Protein AF-T1G5V0-F1 (afdb_monomer)

Structure (mmCIF, N/CA/C/O backbone):
data_AF-T1G5V0-F1
#
_entry.id   AF-T1G5V0-F1
#
loop_
_atom_site.group_PDB
_atom_site.id
_atom_site.type_symbol
_atom_site.label_atom_id
_atom_site.label_alt_id
_atom_site.label_comp_id
_atom_site.label_asym_id
_atom_site.label_entity_id
_atom_site.label_seq_id
_atom_site.pdbx_PDB_ins_code
_atom_site.Cartn_x
_atom_site.Cartn_y
_atom_site.Cartn_z
_atom_site.occupancy
_atom_site.B_iso_or_equiv
_atom_site.auth_seq_id
_atom_site.auth_comp_id
_atom_site.auth_asym_id
_atom_site.auth_atom_id
_atom_site.pdbx_PDB_model_num
ATOM 1 N N . ILE A 1 1 ? 20.655 -19.944 -2.550 1.00 52.38 1 ILE A N 1
ATOM 2 C CA . ILE A 1 1 ? 20.496 -18.581 -1.971 1.00 52.38 1 ILE A CA 1
ATOM 3 C C . ILE A 1 1 ? 20.216 -17.506 -3.050 1.00 52.38 1 ILE A C 1
ATOM 5 O O . ILE A 1 1 ? 19.867 -16.391 -2.709 1.00 52.38 1 ILE A O 1
ATOM 9 N N . LEU A 1 2 ? 20.240 -17.827 -4.356 1.00 50.34 2 LEU A N 1
ATOM 10 C CA . LEU A 1 2 ? 19.884 -16.880 -5.434 1.00 50.34 2 LEU A CA 1
ATOM 11 C C . LEU A 1 2 ? 18.376 -16.793 -5.765 1.00 50.34 2 LEU A C 1
ATOM 13 O O . LEU A 1 2 ? 17.944 -15.788 -6.313 1.00 50.34 2 LEU A O 1
ATOM 17 N N . CYS A 1 3 ? 17.563 -17.796 -5.411 1.00 50.81 3 CYS A N 1
ATOM 18 C CA . CYS A 1 3 ? 16.149 -17.874 -5.827 1.00 50.81 3 CYS A CA 1
ATOM 19 C C . CYS A 1 3 ? 15.155 -17.060 -4.974 1.00 50.81 3 CYS A C 1
ATOM 21 O O . CYS A 1 3 ? 13.964 -17.076 -5.263 1.00 50.81 3 CYS A O 1
ATOM 23 N N . THR A 1 4 ? 15.611 -16.383 -3.917 1.00 56.03 4 THR A N 1
ATOM 24 C CA . THR A 1 4 ? 14.772 -15.520 -3.059 1.00 56.03 4 THR A CA 1
ATOM 25 C C . THR A 1 4 ? 15.049 -14.033 -3.263 1.00 56.03 4 THR A C 1
ATOM 27 O O . THR A 1 4 ? 14.345 -13.198 -2.700 1.00 56.03 4 THR A O 1
ATOM 30 N N . MET A 1 5 ? 16.069 -13.686 -4.055 1.00 58.66 5 MET A N 1
ATOM 31 C CA . MET A 1 5 ? 16.243 -12.321 -4.541 1.00 58.66 5 MET A CA 1
ATOM 32 C C . MET A 1 5 ? 15.094 -12.059 -5.518 1.00 58.66 5 MET A C 1
ATOM 34 O O . MET A 1 5 ? 14.944 -12.834 -6.466 1.00 58.66 5 MET A O 1
ATOM 38 N N . PRO A 1 6 ? 14.248 -11.038 -5.298 1.00 55.88 6 PRO A N 1
ATOM 39 C CA . PRO A 1 6 ? 13.141 -10.771 -6.199 1.00 55.88 6 PRO A CA 1
ATOM 40 C C . PRO A 1 6 ? 13.716 -10.567 -7.603 1.00 55.88 6 PRO A C 1
ATOM 42 O O . PRO A 1 6 ? 14.484 -9.640 -7.841 1.00 55.88 6 PRO A O 1
ATOM 45 N N . VAL A 1 7 ? 13.339 -11.450 -8.532 1.00 56.03 7 VAL A N 1
ATOM 46 C CA . VAL A 1 7 ? 13.791 -11.479 -9.940 1.00 56.03 7 VAL A CA 1
ATOM 47 C C . VAL A 1 7 ? 13.457 -10.175 -10.690 1.00 56.03 7 VAL A C 1
ATOM 49 O O . VAL A 1 7 ? 13.901 -9.949 -11.809 1.00 56.03 7 VAL A O 1
ATOM 52 N N . SER A 1 8 ? 12.708 -9.265 -10.070 1.00 58.06 8 SER A N 1
ATOM 53 C CA . SER A 1 8 ? 12.293 -7.996 -10.647 1.00 58.06 8 SER A CA 1
ATOM 54 C C . SER A 1 8 ? 12.717 -6.827 -9.761 1.00 58.06 8 SER A C 1
ATOM 56 O O . SER A 1 8 ? 11.959 -6.359 -8.916 1.00 58.06 8 SER A O 1
ATOM 58 N N . VAL A 1 9 ? 13.905 -6.279 -10.024 1.00 62.84 9 VAL A N 1
ATOM 59 C CA . VAL A 1 9 ? 14.311 -4.945 -9.536 1.00 62.84 9 VAL A CA 1
ATOM 60 C C . VAL A 1 9 ? 13.169 -3.935 -9.744 1.00 62.84 9 VAL A C 1
ATOM 62 O O . VAL A 1 9 ? 12.823 -3.196 -8.831 1.00 62.84 9 VAL A O 1
ATOM 65 N N . ALA A 1 10 ? 12.459 -4.034 -10.872 1.00 71.44 10 ALA A N 1
ATOM 66 C CA . ALA A 1 10 ? 11.295 -3.215 -11.201 1.00 71.44 10 ALA A CA 1
ATOM 67 C C . ALA A 1 10 ? 10.112 -3.300 -10.207 1.00 71.44 10 ALA A C 1
ATOM 69 O O . ALA A 1 10 ? 9.416 -2.302 -10.006 1.00 71.44 10 ALA A O 1
ATOM 70 N N . THR A 1 11 ? 9.834 -4.452 -9.579 1.00 73.69 11 THR A N 1
ATOM 71 C CA . THR A 1 11 ? 8.732 -4.553 -8.594 1.00 73.69 11 THR A CA 1
ATOM 72 C C . THR A 1 11 ? 9.136 -3.969 -7.244 1.00 73.69 11 THR A C 1
ATOM 74 O O . THR A 1 11 ? 8.341 -3.261 -6.616 1.00 73.69 11 THR A O 1
ATOM 77 N N . ALA A 1 12 ? 10.385 -4.187 -6.828 1.00 76.62 12 ALA A N 1
ATOM 78 C CA . ALA A 1 12 ? 10.949 -3.549 -5.646 1.00 76.62 12 ALA A CA 1
ATOM 79 C C . ALA A 1 12 ? 11.015 -2.022 -5.830 1.00 76.62 12 ALA A C 1
ATOM 81 O O . ALA A 1 12 ? 10.519 -1.278 -4.986 1.00 76.62 12 ALA A O 1
ATOM 82 N N . GLU A 1 13 ? 11.513 -1.540 -6.970 1.00 82.56 13 GLU A N 1
ATOM 83 C CA . GLU A 1 13 ? 11.546 -0.116 -7.329 1.00 82.56 13 GLU A CA 1
ATOM 84 C C . GLU A 1 13 ? 10.152 0.514 -7.344 1.00 82.56 13 GLU A C 1
ATOM 86 O O . GLU A 1 13 ? 9.957 1.599 -6.793 1.00 82.56 13 GLU A O 1
ATOM 91 N N . ARG A 1 14 ? 9.151 -0.175 -7.911 1.00 83.31 14 ARG A N 1
ATOM 92 C CA . ARG A 1 14 ? 7.749 0.267 -7.868 1.00 83.31 14 ARG A CA 1
ATOM 93 C C . ARG A 1 14 ? 7.258 0.406 -6.426 1.00 83.31 14 ARG A C 1
ATOM 95 O O . ARG A 1 14 ? 6.631 1.413 -6.087 1.00 83.31 14 ARG A O 1
ATOM 102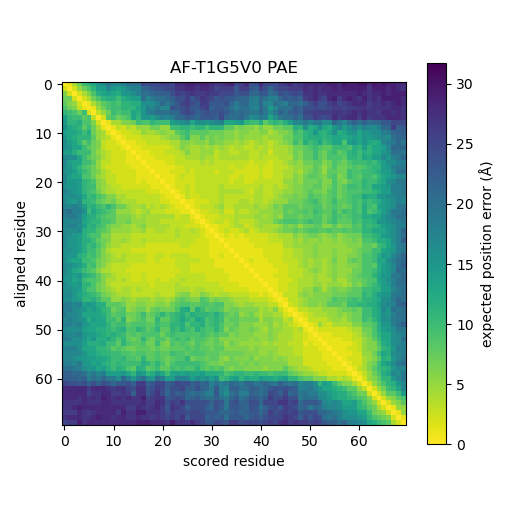 N N . SER A 1 15 ? 7.574 -0.559 -5.568 1.00 83.50 15 SER A N 1
ATOM 103 C CA . SER A 1 15 ? 7.192 -0.545 -4.150 1.00 83.50 15 SER A CA 1
ATOM 104 C C . SER A 1 15 ? 7.862 0.600 -3.379 1.00 83.50 15 SER A C 1
ATOM 106 O O . SER A 1 15 ? 7.199 1.338 -2.651 1.00 83.50 15 SER A O 1
ATOM 108 N N . PHE A 1 16 ? 9.155 0.843 -3.595 1.00 84.00 16 PHE A N 1
ATOM 109 C CA . PHE A 1 16 ? 9.868 1.953 -2.952 1.00 84.00 16 PHE A CA 1
ATOM 110 C C . PHE A 1 16 ? 9.442 3.326 -3.487 1.00 84.00 16 PHE A C 1
ATOM 112 O O . PHE A 1 16 ? 9.291 4.276 -2.715 1.00 84.00 16 PHE A O 1
ATOM 119 N N . SER A 1 17 ? 9.188 3.441 -4.792 1.00 88.19 17 SER A N 1
ATOM 120 C CA . SER A 1 17 ? 8.686 4.668 -5.418 1.00 88.19 17 SER A CA 1
ATOM 121 C C . SER A 1 17 ? 7.294 5.038 -4.894 1.00 88.19 17 SER A C 1
ATOM 123 O O . SER A 1 17 ? 7.040 6.192 -4.538 1.00 88.19 17 SER A O 1
ATOM 125 N N . THR A 1 18 ? 6.398 4.055 -4.767 1.00 88.56 18 THR A N 1
ATOM 126 C CA . THR A 1 18 ? 5.056 4.260 -4.196 1.00 88.56 18 THR A CA 1
ATOM 127 C C . THR A 1 18 ? 5.110 4.604 -2.707 1.00 88.56 18 THR A C 1
ATOM 129 O O . THR A 1 18 ? 4.443 5.554 -2.291 1.00 88.56 18 THR A O 1
ATOM 132 N N . LEU A 1 19 ? 5.953 3.931 -1.916 1.00 89.56 19 LEU A N 1
ATOM 133 C CA . LEU A 1 19 ? 6.189 4.268 -0.508 1.00 89.56 19 LEU A CA 1
ATOM 134 C C . LEU A 1 19 ? 6.691 5.710 -0.342 1.00 89.56 19 LEU A C 1
ATOM 136 O O . LEU A 1 19 ? 6.152 6.454 0.477 1.00 89.56 19 LEU A O 1
ATOM 140 N N . ARG A 1 20 ? 7.667 6.138 -1.153 1.00 88.94 20 ARG A N 1
ATOM 141 C CA . ARG A 1 20 ? 8.206 7.508 -1.124 1.00 88.94 20 ARG A CA 1
ATOM 142 C C . ARG A 1 20 ? 7.142 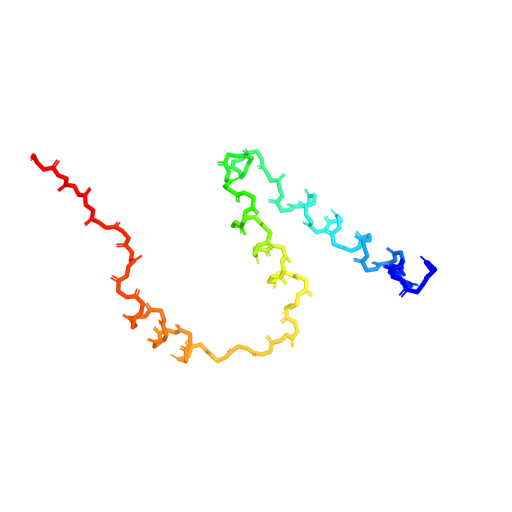8.564 -1.43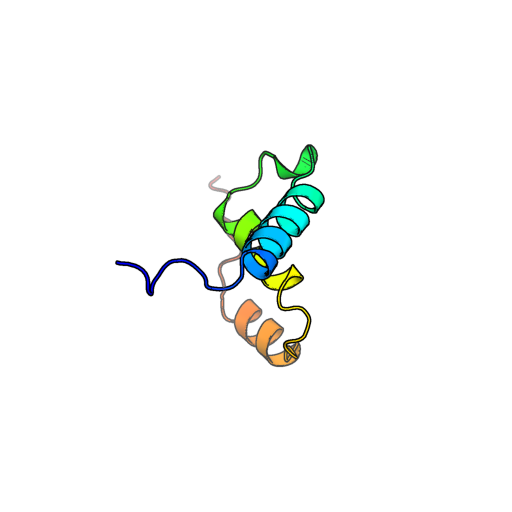2 1.00 88.94 20 ARG A C 1
ATOM 144 O O . ARG A 1 20 ? 7.161 9.629 -0.827 1.00 88.94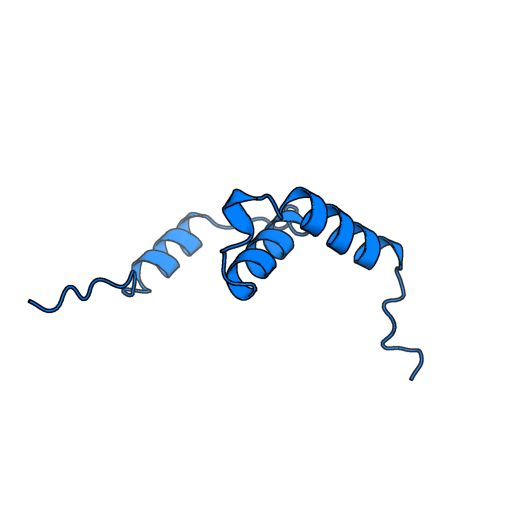 20 ARG A O 1
ATOM 151 N N . ARG A 1 21 ? 6.200 8.279 -2.338 1.00 89.62 21 ARG A N 1
ATOM 152 C CA . ARG A 1 21 ? 5.060 9.172 -2.626 1.00 89.62 21 ARG A CA 1
ATOM 153 C C . ARG A 1 21 ? 4.030 9.191 -1.493 1.00 89.62 21 ARG A C 1
ATOM 155 O O . ARG A 1 21 ? 3.409 10.220 -1.246 1.00 89.62 21 ARG A O 1
ATOM 162 N N . LEU A 1 22 ? 3.827 8.062 -0.813 1.00 89.06 22 LEU A N 1
ATOM 163 C CA . LEU A 1 22 ? 2.829 7.925 0.251 1.00 89.06 22 LEU A CA 1
ATOM 164 C C . LEU A 1 22 ? 3.300 8.457 1.611 1.00 89.06 22 LEU A C 1
ATOM 166 O O . LEU A 1 22 ? 2.458 8.937 2.380 1.00 89.06 22 LEU A O 1
ATOM 170 N N . LYS A 1 23 ? 4.605 8.388 1.905 1.00 89.38 23 LYS A N 1
ATOM 171 C CA . LYS A 1 23 ? 5.223 8.842 3.159 1.00 89.38 23 LYS A CA 1
ATOM 172 C C . LYS A 1 23 ? 5.386 10.366 3.164 1.00 89.38 23 LYS A C 1
ATOM 174 O O . LYS A 1 23 ? 6.444 10.908 2.866 1.00 89.38 23 LYS A O 1
ATOM 179 N N . THR A 1 24 ? 4.301 11.058 3.496 1.00 89.88 24 THR A N 1
ATOM 180 C CA . THR A 1 24 ? 4.270 12.516 3.684 1.00 89.88 24 THR A CA 1
ATOM 181 C C . THR A 1 24 ? 4.556 12.900 5.136 1.00 89.88 24 THR A C 1
ATOM 183 O O . THR A 1 24 ? 4.383 12.081 6.035 1.00 89.88 24 THR A O 1
ATOM 186 N N . TRP A 1 25 ? 4.917 14.165 5.388 1.00 87.12 25 TRP A N 1
ATOM 187 C CA . TRP A 1 25 ? 5.213 14.687 6.734 1.00 87.12 25 TRP A CA 1
ATOM 188 C C . TRP A 1 25 ? 4.142 14.338 7.780 1.00 87.12 25 TRP A C 1
ATOM 190 O O . TRP A 1 25 ? 4.444 13.843 8.862 1.00 87.12 25 TRP A O 1
ATOM 200 N N . MET A 1 26 ? 2.868 14.514 7.425 1.00 84.62 26 MET A N 1
ATOM 201 C CA . MET A 1 26 ? 1.735 14.193 8.300 1.00 84.62 26 MET A CA 1
ATOM 202 C C . MET A 1 26 ? 1.610 12.686 8.592 1.00 84.62 26 MET A C 1
ATOM 204 O O . MET A 1 26 ? 1.104 12.292 9.640 1.00 84.62 26 MET A O 1
ATOM 208 N N . ARG A 1 27 ? 2.083 11.830 7.681 1.00 85.56 27 ARG A N 1
ATOM 209 C CA . ARG A 1 27 ? 2.062 10.366 7.810 1.00 85.56 27 ARG A CA 1
ATOM 210 C C . ARG A 1 27 ? 3.342 9.801 8.425 1.00 85.56 27 ARG A C 1
ATOM 212 O O . ARG A 1 27 ? 3.357 8.622 8.755 1.00 85.56 27 ARG A O 1
ATOM 219 N N . SER A 1 28 ? 4.371 10.617 8.655 1.00 84.44 28 SER A N 1
ATOM 220 C CA . SER A 1 28 ? 5.620 10.187 9.298 1.00 84.44 28 SER A CA 1
ATOM 221 C C . SER A 1 28 ? 5.433 9.705 10.740 1.00 84.44 28 SER A C 1
ATOM 223 O O . SER A 1 28 ? 6.252 8.933 11.221 1.00 84.44 28 SER A O 1
ATOM 225 N N . LYS A 1 29 ? 4.359 10.128 11.426 1.00 88.31 29 LYS A N 1
ATOM 226 C CA . LYS A 1 29 ? 3.988 9.639 12.770 1.00 88.31 29 LYS A CA 1
ATOM 227 C C . LYS A 1 29 ? 3.069 8.406 12.758 1.00 88.31 29 LYS A C 1
ATOM 229 O O . LYS A 1 29 ? 2.647 7.953 13.817 1.00 88.31 29 LYS A O 1
ATOM 234 N N . MET A 1 30 ? 2.685 7.898 11.588 1.00 89.88 30 MET A N 1
ATOM 235 C CA . MET A 1 30 ? 1.804 6.734 11.480 1.00 89.88 30 MET A CA 1
ATOM 236 C C . MET A 1 30 ? 2.575 5.440 11.770 1.00 89.88 30 MET A C 1
ATOM 238 O O . MET A 1 30 ? 3.736 5.322 11.397 1.00 89.88 30 MET A O 1
ATOM 242 N N . ASN A 1 31 ? 1.909 4.448 12.370 1.00 90.56 31 ASN A N 1
ATOM 243 C C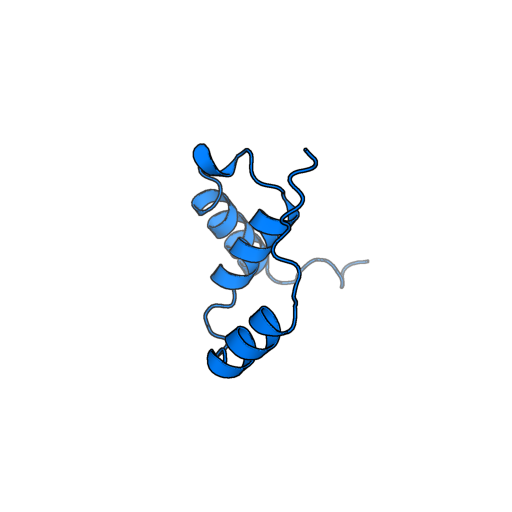A . ASN A 1 31 ? 2.490 3.115 12.539 1.00 90.56 31 ASN A CA 1
ATOM 244 C C . ASN A 1 31 ? 2.877 2.504 11.187 1.00 90.56 31 ASN A C 1
ATOM 246 O O . ASN A 1 31 ? 2.082 2.524 10.240 1.00 90.56 31 ASN A O 1
ATOM 250 N N . GLU A 1 32 ? 4.058 1.891 11.139 1.00 88.62 32 GLU A N 1
ATOM 251 C CA . GLU A 1 32 ? 4.600 1.255 9.934 1.00 88.62 32 GLU A CA 1
ATOM 252 C C . GLU A 1 32 ? 3.680 0.141 9.401 1.00 88.62 32 GLU A C 1
ATOM 254 O O . GLU A 1 32 ? 3.512 0.027 8.191 1.00 88.62 32 GLU A O 1
ATOM 259 N N . GLU A 1 33 ? 2.970 -0.601 10.262 1.00 89.31 33 GLU A N 1
ATOM 260 C CA . GLU A 1 33 ? 1.963 -1.592 9.833 1.00 89.31 33 GLU A CA 1
ATOM 261 C C . GLU A 1 33 ? 0.854 -0.967 8.972 1.00 89.31 33 GLU A C 1
ATOM 263 O O . GLU A 1 33 ? 0.469 -1.492 7.926 1.00 89.31 33 GLU A O 1
ATOM 268 N N . ARG A 1 34 ? 0.352 0.201 9.391 1.00 89.19 34 ARG A N 1
ATOM 269 C CA . ARG A 1 34 ? -0.714 0.912 8.680 1.00 89.19 34 ARG A CA 1
ATOM 270 C C . ARG A 1 34 ? -0.188 1.547 7.395 1.00 89.19 34 ARG A C 1
ATOM 272 O O . ARG A 1 34 ? -0.887 1.525 6.384 1.00 89.19 34 ARG A O 1
ATOM 279 N N . LEU A 1 35 ? 1.030 2.091 7.421 1.00 90.62 35 LEU A N 1
ATOM 280 C CA . LEU A 1 35 ? 1.685 2.640 6.234 1.00 90.62 35 LEU A CA 1
ATOM 281 C C . LEU A 1 35 ? 1.935 1.547 5.186 1.00 90.62 35 LEU A C 1
ATOM 283 O O . LEU A 1 35 ? 1.613 1.737 4.015 1.00 90.62 35 LEU A O 1
ATOM 287 N N . THR A 1 36 ? 2.421 0.385 5.617 1.00 89.69 36 THR A N 1
ATOM 288 C CA . THR A 1 36 ? 2.674 -0.774 4.753 1.00 89.69 36 THR A CA 1
ATOM 289 C C . THR A 1 36 ? 1.380 -1.291 4.129 1.00 89.69 36 THR A C 1
ATOM 291 O O . THR A 1 36 ? 1.334 -1.507 2.921 1.00 89.69 36 THR A O 1
ATOM 294 N N . GLY A 1 37 ? 0.292 -1.394 4.902 1.00 89.50 37 GLY A N 1
ATOM 295 C CA . GLY A 1 37 ? -1.022 -1.759 4.362 1.00 89.50 37 GLY A CA 1
ATOM 296 C C . GLY A 1 37 ? -1.528 -0.790 3.283 1.00 89.50 37 GLY A C 1
ATOM 297 O O . GLY A 1 37 ? -2.060 -1.225 2.265 1.00 89.50 37 GLY A O 1
ATOM 298 N N . LEU A 1 38 ? -1.318 0.522 3.456 1.00 88.88 38 LEU A N 1
ATOM 299 C CA . LEU A 1 38 ? -1.671 1.529 2.443 1.00 88.88 38 LEU A CA 1
ATOM 300 C C . LEU A 1 38 ? -0.844 1.386 1.161 1.00 88.88 38 LEU A C 1
ATOM 302 O O . LEU A 1 38 ? -1.380 1.544 0.065 1.00 88.88 38 LEU A O 1
ATOM 306 N N . VAL A 1 39 ? 0.452 1.102 1.293 1.00 90.19 39 VAL A N 1
ATOM 307 C CA 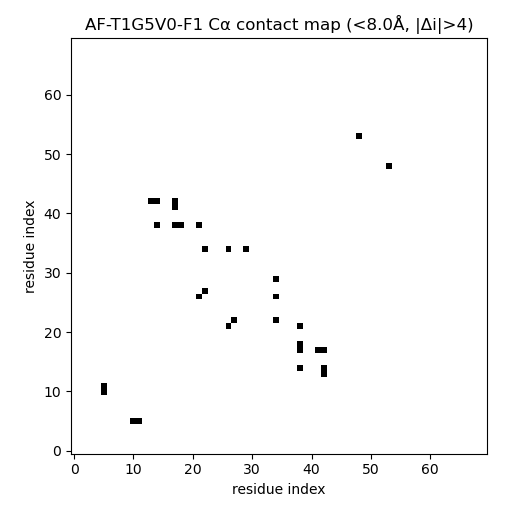. VAL A 1 39 ? 1.346 0.870 0.150 1.00 90.19 39 VAL A CA 1
ATOM 308 C C . VAL A 1 39 ? 0.908 -0.370 -0.620 1.00 90.19 39 VAL A C 1
ATOM 310 O O . VAL A 1 39 ? 0.775 -0.306 -1.839 1.00 90.19 39 VAL A O 1
ATOM 313 N N . LEU A 1 40 ? 0.594 -1.456 0.089 1.00 88.88 40 LEU A N 1
ATOM 314 C CA . LEU A 1 40 ? 0.128 -2.708 -0.500 1.00 88.88 40 LEU A CA 1
ATOM 315 C C . LEU A 1 40 ? -1.172 -2.514 -1.302 1.00 88.88 40 LEU A C 1
ATOM 317 O O . LEU A 1 40 ? -1.257 -2.942 -2.449 1.00 88.88 40 LEU A O 1
ATOM 321 N N . MET A 1 41 ? -2.148 -1.792 -0.738 1.00 87.19 41 MET A N 1
ATOM 322 C CA . MET A 1 41 ? -3.400 -1.453 -1.433 1.00 87.19 41 MET A CA 1
ATOM 323 C C . MET A 1 41 ? -3.185 -0.558 -2.662 1.00 87.19 41 MET A C 1
ATOM 325 O O . MET A 1 41 ? -3.958 -0.620 -3.611 1.00 87.19 41 MET A O 1
ATOM 329 N N . ASN A 1 42 ? -2.159 0.296 -2.654 1.00 87.50 42 ASN A N 1
ATOM 330 C CA . ASN A 1 42 ? -1.851 1.165 -3.791 1.00 87.50 42 ASN A CA 1
ATOM 331 C C . ASN A 1 42 ? -1.143 0.405 -4.927 1.00 87.50 42 ASN A C 1
ATOM 333 O O . ASN A 1 42 ? -1.362 0.704 -6.097 1.00 87.50 42 ASN A O 1
ATOM 337 N N . ILE A 1 43 ? -0.295 -0.571 -4.588 1.00 87.31 43 ILE A N 1
ATOM 338 C CA . ILE A 1 43 ? 0.395 -1.420 -5.569 1.00 87.31 43 ILE A CA 1
ATOM 339 C C . ILE A 1 43 ? -0.587 -2.389 -6.235 1.00 87.31 43 ILE A C 1
ATOM 341 O O . ILE A 1 43 ? -0.510 -2.565 -7.447 1.00 87.31 43 ILE A O 1
ATOM 345 N N . HIS A 1 44 ? -1.507 -2.970 -5.462 1.00 86.56 44 HIS A N 1
ATOM 346 C CA . HIS A 1 44 ? -2.482 -3.964 -5.923 1.00 86.56 44 HIS A CA 1
ATOM 347 C C . HIS A 1 44 ? -3.876 -3.371 -6.162 1.00 86.56 44 HIS A C 1
ATOM 349 O O . HIS A 1 44 ? -4.887 -3.902 -5.706 1.00 86.56 44 HIS A O 1
ATOM 355 N N . ARG A 1 45 ? -3.934 -2.224 -6.845 1.00 82.19 45 ARG A N 1
ATOM 356 C CA . ARG A 1 45 ? -5.201 -1.549 -7.179 1.00 82.19 45 ARG A CA 1
ATOM 357 C C . ARG A 1 45 ? -6.026 -2.307 -8.233 1.00 82.19 45 ARG A C 1
ATOM 359 O O . ARG A 1 45 ? -7.210 -2.041 -8.385 1.00 82.19 45 ARG A O 1
ATOM 366 N N . ASP A 1 46 ? -5.390 -3.211 -8.963 1.00 85.12 46 ASP A N 1
ATOM 367 C CA . ASP A 1 46 ? -5.961 -4.089 -9.985 1.00 85.12 46 ASP A CA 1
ATOM 368 C C . ASP A 1 46 ? -6.833 -5.220 -9.419 1.00 85.12 46 ASP A C 1
ATOM 370 O O . ASP A 1 46 ? -7.564 -5.860 -10.168 1.00 85.12 46 ASP A O 1
ATOM 374 N N . ILE A 1 47 ? -6.786 -5.455 -8.106 1.00 85.38 47 ILE A N 1
ATOM 375 C CA . ILE A 1 47 ? -7.627 -6.452 -7.448 1.00 85.38 47 ILE A CA 1
ATOM 376 C C . ILE A 1 47 ? -9.023 -5.861 -7.230 1.00 85.38 47 ILE A C 1
ATOM 378 O O . ILE A 1 47 ? -9.182 -4.875 -6.507 1.00 85.38 47 ILE A O 1
ATOM 382 N N . GLU A 1 48 ? -10.041 -6.482 -7.827 1.00 83.44 48 GLU A N 1
ATOM 383 C CA . GLU A 1 48 ? -11.439 -6.135 -7.571 1.00 83.44 48 GLU A CA 1
ATOM 384 C C . GLU A 1 48 ? -11.812 -6.478 -6.125 1.00 83.44 48 GLU A C 1
ATOM 386 O O . GLU A 1 48 ? -11.578 -7.585 -5.635 1.00 83.44 48 GLU A O 1
ATOM 391 N N . LEU A 1 49 ? -12.369 -5.496 -5.420 1.00 82.50 49 LEU A N 1
ATOM 392 C CA . LEU A 1 49 ? -12.776 -5.624 -4.028 1.00 82.50 49 LEU A CA 1
ATOM 393 C C . LEU A 1 49 ? -14.297 -5.567 -3.940 1.00 82.50 49 LEU A C 1
ATOM 395 O O . LEU A 1 49 ? -14.896 -4.569 -4.341 1.00 82.50 49 LEU A O 1
ATOM 399 N N . ASP A 1 50 ? -14.908 -6.596 -3.352 1.00 88.88 50 ASP A 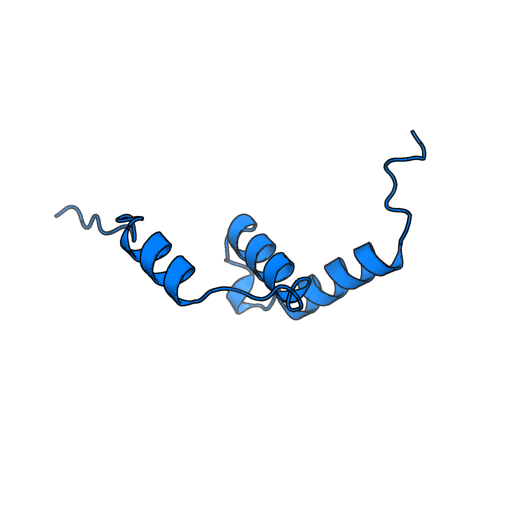N 1
ATOM 400 C CA . ASP A 1 50 ? -16.320 -6.546 -2.982 1.00 88.88 50 ASP A CA 1
ATOM 401 C C . ASP A 1 50 ? -16.499 -5.655 -1.744 1.00 88.88 50 ASP A C 1
ATOM 403 O O . ASP A 1 50 ? -16.073 -5.964 -0.625 1.00 88.88 50 ASP A O 1
ATOM 407 N N . ILE A 1 51 ? -17.104 -4.494 -1.975 1.00 84.75 51 ILE A N 1
ATOM 408 C CA . ILE A 1 51 ? -17.314 -3.462 -0.966 1.00 84.75 51 ILE A CA 1
ATOM 409 C C . ILE A 1 51 ? -18.315 -3.945 0.093 1.00 84.75 51 ILE A C 1
ATOM 411 O O . ILE A 1 51 ? -18.133 -3.632 1.272 1.00 84.75 51 ILE A O 1
ATOM 415 N N . GLU A 1 52 ? -19.325 -4.728 -0.292 1.00 87.75 52 GLU A N 1
ATOM 416 C CA . GLU A 1 52 ? -20.374 -5.203 0.617 1.00 87.75 52 GLU A CA 1
ATOM 417 C C . GLU A 1 52 ? -19.800 -6.203 1.627 1.00 87.75 52 GLU A C 1
ATOM 419 O O . GLU A 1 52 ? -20.023 -6.098 2.840 1.00 87.75 52 GLU A O 1
ATOM 424 N N . ASP A 1 53 ? -18.947 -7.106 1.147 1.00 87.19 53 ASP A N 1
ATOM 425 C CA . ASP A 1 53 ? -18.207 -8.041 1.990 1.00 87.19 53 ASP A CA 1
ATOM 426 C C . ASP A 1 53 ? -17.240 -7.322 2.935 1.00 87.19 53 ASP A C 1
ATOM 428 O O . ASP A 1 53 ? -17.118 -7.682 4.113 1.00 87.19 53 ASP A O 1
ATOM 432 N N . ILE A 1 54 ? -16.567 -6.266 2.467 1.00 85.19 54 ILE A N 1
ATOM 433 C CA . ILE A 1 54 ? -15.669 -5.465 3.308 1.00 85.19 54 ILE A CA 1
ATOM 4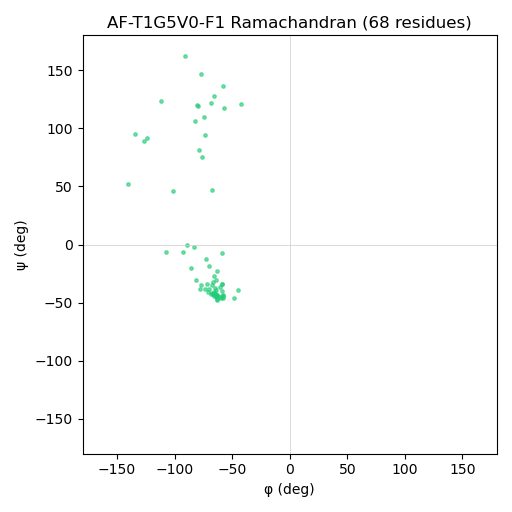34 C C . ILE A 1 54 ? -16.456 -4.737 4.397 1.00 85.19 54 ILE A C 1
ATOM 436 O O . ILE A 1 54 ? -16.030 -4.753 5.556 1.00 85.19 54 ILE A O 1
ATOM 440 N N . ILE A 1 55 ? -17.597 -4.128 4.063 1.00 85.62 55 ILE A N 1
ATOM 441 C CA . ILE A 1 55 ? -18.465 -3.438 5.025 1.00 85.62 55 ILE A CA 1
ATOM 442 C C . ILE A 1 55 ? -19.001 -4.431 6.055 1.00 85.62 55 ILE A C 1
ATOM 444 O O . ILE A 1 55 ? -18.874 -4.193 7.259 1.00 85.62 55 ILE A O 1
ATOM 448 N N . THR A 1 56 ? -19.515 -5.575 5.606 1.00 88.12 56 THR A N 1
ATOM 449 C CA . THR A 1 56 ? -20.037 -6.633 6.476 1.00 88.12 56 THR A CA 1
ATOM 450 C C . THR A 1 56 ? -18.949 -7.172 7.404 1.00 88.12 56 THR A C 1
ATOM 452 O O . THR A 1 56 ? -19.147 -7.293 8.618 1.00 88.12 56 THR A O 1
ATOM 455 N N . ARG A 1 57 ? -17.751 -7.442 6.875 1.00 86.50 57 ARG A N 1
ATOM 456 C CA . ARG A 1 57 ? -16.595 -7.896 7.660 1.00 86.50 57 ARG A CA 1
ATOM 457 C C . ARG A 1 57 ? -16.125 -6.839 8.652 1.00 86.50 57 ARG A C 1
ATOM 459 O O . ARG A 1 57 ? -15.795 -7.181 9.788 1.00 86.50 57 ARG A O 1
ATOM 466 N N . PHE A 1 58 ? -16.092 -5.572 8.249 1.00 81.62 58 PHE A N 1
ATOM 467 C CA . PHE A 1 58 ? -15.697 -4.462 9.110 1.00 81.62 58 PHE A CA 1
ATOM 468 C C . PHE A 1 58 ? -16.720 -4.224 10.229 1.00 81.62 58 PHE A C 1
ATOM 470 O O . PHE A 1 58 ? -16.325 -4.059 11.380 1.00 81.62 58 PHE A O 1
ATOM 477 N N . GLY A 1 59 ? -18.020 -4.292 9.928 1.00 83.81 59 GLY A N 1
ATOM 478 C CA . GLY A 1 59 ? -19.105 -4.184 10.907 1.00 83.81 59 GLY A CA 1
ATOM 479 C C . GLY A 1 59 ? -19.130 -5.341 11.910 1.00 83.81 59 GLY A C 1
ATOM 480 O O . GLY A 1 59 ? -19.349 -5.123 13.102 1.00 83.81 59 GLY A O 1
ATOM 481 N N . ARG A 1 60 ? -18.819 -6.568 11.463 1.00 80.75 60 ARG A N 1
ATOM 482 C CA . ARG A 1 60 ? -18.645 -7.739 12.345 1.00 80.75 60 ARG A CA 1
ATOM 483 C C . ARG A 1 60 ? -17.421 -7.611 13.256 1.00 80.75 60 ARG A C 1
ATOM 485 O O . ARG A 1 60 ? -17.449 -8.083 14.393 1.00 80.75 60 ARG A O 1
ATOM 492 N N . LYS A 1 61 ? -16.351 -6.951 12.799 1.00 76.12 61 LYS A N 1
ATOM 493 C CA . LYS A 1 61 ? -15.155 -6.647 13.602 1.00 76.12 61 LYS A CA 1
ATOM 494 C C . LYS A 1 61 ? -15.463 -5.480 14.556 1.00 76.12 61 LYS A C 1
ATOM 496 O O . LYS A 1 61 ? -15.036 -4.348 14.353 1.00 76.12 61 LYS A O 1
ATOM 501 N N . LYS A 1 62 ? -16.219 -5.766 15.620 1.00 58.81 62 LYS A N 1
ATOM 502 C CA . LYS A 1 62 ? -16.724 -4.840 16.656 1.00 58.81 62 LYS A CA 1
ATOM 503 C C . LYS A 1 62 ? -15.617 -4.238 17.552 1.00 58.81 62 LYS A C 1
ATOM 505 O O . LYS A 1 62 ? -15.718 -4.239 18.772 1.00 58.81 62 LYS A O 1
ATOM 510 N N . CYS A 1 63 ? -14.522 -3.753 16.967 1.00 60.94 63 CYS A N 1
ATOM 511 C CA . CYS A 1 63 ? -13.360 -3.209 17.675 1.00 60.94 63 CYS A CA 1
ATOM 512 C C . CYS A 1 63 ? -12.794 -1.967 16.964 1.00 60.94 63 CYS A C 1
ATOM 514 O O . CYS A 1 63 ? -11.596 -1.867 16.706 1.00 60.94 63 CYS A O 1
ATOM 516 N N . ARG A 1 64 ? -13.644 -0.974 16.676 1.00 62.75 64 ARG A N 1
ATOM 517 C CA . ARG A 1 64 ? -13.190 0.427 16.654 1.00 62.75 64 ARG A CA 1
ATOM 518 C C . ARG A 1 64 ? -13.005 0.818 18.122 1.00 62.75 64 ARG A C 1
ATOM 520 O O . ARG A 1 64 ? -14.000 1.094 18.775 1.00 62.75 64 ARG A O 1
ATOM 527 N N . LYS A 1 65 ? -11.795 0.712 18.684 1.00 59.38 65 LYS A N 1
ATOM 528 C CA . LYS A 1 65 ? -11.535 0.964 20.119 1.00 59.38 65 LYS A CA 1
ATOM 529 C C . LYS A 1 65 ? -12.292 2.203 20.636 1.00 59.38 65 LYS A C 1
ATOM 531 O O . LYS A 1 65 ? -12.040 3.301 20.155 1.00 59.38 65 LYS A O 1
ATOM 536 N N . MET A 1 66 ? -13.149 2.018 21.638 1.00 53.38 66 MET A N 1
ATOM 537 C CA . MET A 1 66 ? -13.660 3.075 22.515 1.00 53.38 66 MET A CA 1
ATOM 538 C C . MET A 1 66 ? -13.573 2.546 23.945 1.00 53.38 66 MET A C 1
ATOM 540 O O . MET A 1 66 ? -14.462 1.835 24.402 1.00 53.38 66 MET A O 1
ATOM 544 N N . THR A 1 67 ? -12.486 2.882 24.635 1.00 47.62 67 THR A N 1
ATOM 545 C CA . THR A 1 67 ? -12.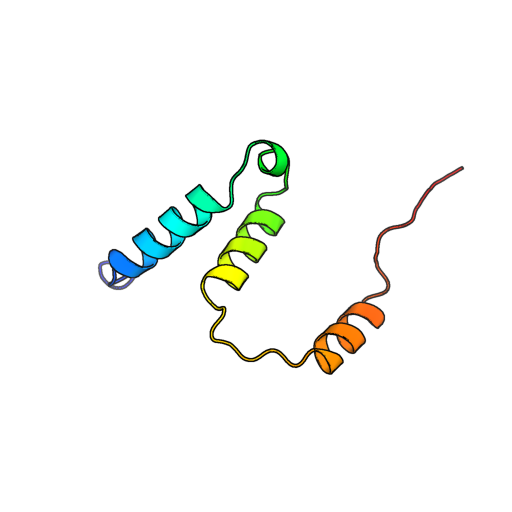446 2.826 26.098 1.00 47.62 67 THR A CA 1
ATOM 546 C C . THR A 1 67 ? -11.981 4.193 26.571 1.00 47.62 67 THR A C 1
ATOM 548 O O . THR A 1 67 ? -10.786 4.450 26.685 1.00 47.62 67 THR A O 1
ATOM 551 N N . PHE A 1 68 ? -12.937 5.097 26.777 1.00 53.69 68 PHE A N 1
ATOM 552 C CA . PHE A 1 68 ? -12.746 6.176 27.737 1.00 53.69 68 PHE A CA 1
ATOM 553 C C . PHE A 1 68 ? -13.079 5.568 29.097 1.00 53.69 68 PHE A C 1
ATOM 555 O O . PHE A 1 68 ? -14.234 5.243 29.361 1.00 53.69 68 PHE A O 1
ATOM 562 N N . VAL A 1 69 ? -12.049 5.309 29.899 1.00 54.22 69 VAL A N 1
ATOM 563 C CA . VAL A 1 69 ? -12.224 5.006 31.321 1.00 54.22 69 VAL A CA 1
ATOM 564 C C . VAL A 1 69 ? -12.402 6.358 32.012 1.00 54.22 69 VAL A C 1
ATOM 566 O O . VAL A 1 69 ? -11.539 7.223 31.853 1.00 54.22 69 VAL A O 1
ATOM 569 N N . LEU A 1 70 ? -13.553 6.544 32.664 1.00 43.91 70 LEU A N 1
ATOM 570 C CA . LEU A 1 70 ? -13.833 7.642 33.596 1.00 43.91 70 LEU A CA 1
ATOM 571 C C . LEU A 1 70 ? -13.118 7.384 34.923 1.00 43.91 70 LEU A C 1
ATOM 573 O O . LEU A 1 70 ? -13.157 6.215 35.370 1.00 43.91 70 LEU A O 1
#

pLDDT: mean 78.04, std 14.08, range [43.91, 90.62]

Secondary structure (DSSP, 8-state):
--TTS-S-HHHHHHHHHHHHHH--GGGTTS-HHHHHHHHHHHHTTTS---HHHHHHHHHHS--S------

Solvent-accessible surface area (backbone atoms only — not comparable to full-atom values): 4584 Å² total; per-residue (Å²): 130,72,88,77,55,71,93,43,66,67,59,56,49,50,52,53,54,50,41,62,71,64,61,38,82,89,50,68,81,52,58,65,71,61,53,50,53,54,43,53,53,64,74,51,61,84,59,87,73,64,61,66,60,50,52,54,53,52,66,68,52,84,68,79,86,81,81,84,82,130

Sequence (70 aa):
ILCTMPVSVATAERSFSTLRRLKTWMRSKMNEERLTGLVLMNIHRDIELDIEDIITRFGRKKCRKMTFVL

Radius of gyration: 17.05 Å; Cα contacts (8 Å, |Δi|>4): 16; chains: 1; bounding box: 41×33×45 Å

Mean predicted aligned error: 10.65 Å

Foldseek 3Di:
DPPPPPPDPPLVVLLVVLLVVQDDPVCVPPDPVVSSVVSVCVSVVVDDDDPVVVVVVVVVVPDPDDDPDD

Organism: Helobdella robusta (NCBI:txid6412)

InterPro domains:
  IPR008906 HAT, C-terminal dimerisation domain [PF05699] (2-46)
  IPR052958 Interferon-induced PKR regulator [PTHR46289] (1-68)